Protein AF-A0A2E3C0C7-F1 (afdb_monomer_lite)

pLDDT: mean 85.03, std 13.57, range [33.84, 96.31]

Radius of gyration: 17.31 Å; chains: 1; bounding box: 33×33×57 Å

Foldseek 3Di:
DQDDLVRLLVLLLVLLVLLLVLLDLVVLVVVCVVPVPQADPPSFGDPNVLVVSLVVSLVVQLVVLVVVLVPDDPVPRDDSVVSNVLSVVLSVLSSVLSDLVVQVVVCVVPNPQADPSSGGDNVVSVVSSVVSSVVSSVVSVPPDPPPPDDDDD

Structure (mmCIF, N/CA/C/O backbone):
data_AF-A0A2E3C0C7-F1
#
_entry.id   AF-A0A2E3C0C7-F1
#
loop_
_atom_site.group_PDB
_atom_site.id
_atom_site.type_symbol
_atom_site.label_atom_id
_atom_site.label_alt_id
_atom_site.label_comp_id
_atom_site.label_asym_id
_atom_site.label_entity_id
_atom_site.label_seq_id
_atom_site.pdbx_PDB_ins_code
_atom_site.Cartn_x
_atom_site.Cartn_y
_atom_site.Cartn_z
_atom_site.occupancy
_atom_site.B_iso_or_equiv
_atom_site.auth_seq_id
_atom_site.auth_comp_id
_atom_site.auth_asym_id
_atom_site.auth_atom_id
_atom_site.pdbx_PDB_model_num
ATOM 1 N N . MET A 1 1 ? -12.163 -7.083 24.310 1.00 43.88 1 MET A N 1
ATOM 2 C CA . MET A 1 1 ? -12.415 -8.227 23.405 1.00 43.88 1 MET A CA 1
ATOM 3 C C . MET A 1 1 ? -11.351 -8.241 22.313 1.00 43.88 1 MET A C 1
ATOM 5 O O . MET A 1 1 ? -11.256 -7.275 21.558 1.00 43.88 1 MET A O 1
ATOM 9 N N . SER A 1 2 ? -10.493 -9.264 22.268 1.00 57.41 2 SER A N 1
ATOM 10 C CA . SER A 1 2 ? -9.535 -9.423 21.169 1.00 57.41 2 SER A CA 1
ATOM 11 C C . SER A 1 2 ? -10.309 -9.690 19.876 1.00 57.41 2 SER A C 1
ATOM 13 O O . SER A 1 2 ? -11.274 -10.451 19.856 1.00 57.41 2 SER A O 1
ATOM 15 N N . LYS A 1 3 ? -9.938 -9.003 18.793 1.00 69.75 3 LYS A N 1
ATOM 16 C CA . LYS A 1 3 ? -10.563 -9.232 17.487 1.00 69.75 3 LYS A CA 1
ATOM 17 C C . LYS A 1 3 ? -10.257 -10.644 17.008 1.00 69.75 3 LYS A C 1
ATOM 19 O O . LYS A 1 3 ? -9.102 -11.074 17.098 1.00 69.75 3 LYS A O 1
ATOM 24 N N . THR A 1 4 ? -11.264 -11.321 16.463 1.00 85.75 4 THR A N 1
ATOM 25 C CA . THR A 1 4 ? -11.082 -12.647 15.867 1.00 85.75 4 THR A CA 1
ATOM 26 C C . THR A 1 4 ? -10.145 -12.557 14.660 1.00 85.75 4 THR A C 1
ATOM 28 O O . THR A 1 4 ? -9.929 -11.482 14.091 1.00 85.75 4 THR A O 1
ATOM 31 N N . LEU A 1 5 ? -9.571 -13.687 14.240 1.00 83.81 5 LEU A N 1
ATOM 32 C CA . LEU A 1 5 ? -8.750 -13.732 13.027 1.00 83.81 5 LEU A CA 1
ATOM 33 C C . LEU A 1 5 ? -9.529 -13.219 11.801 1.00 83.81 5 LEU A C 1
ATOM 35 O O . LEU A 1 5 ? -8.987 -12.443 11.015 1.00 83.81 5 LEU A O 1
ATOM 39 N N . ALA A 1 6 ? -10.810 -13.584 11.691 1.00 86.31 6 ALA A N 1
ATOM 40 C CA . ALA A 1 6 ? -11.695 -13.130 10.622 1.00 86.31 6 ALA A CA 1
ATOM 41 C C . ALA A 1 6 ? -11.836 -11.599 10.603 1.00 86.31 6 ALA A C 1
ATOM 43 O O . ALA A 1 6 ? -11.728 -10.983 9.544 1.00 86.31 6 ALA A O 1
ATOM 44 N N . ASP A 1 7 ? -11.977 -10.964 11.770 1.00 84.25 7 ASP A N 1
ATOM 45 C CA . ASP A 1 7 ? -12.054 -9.504 11.861 1.00 84.25 7 ASP A CA 1
ATOM 46 C C . ASP A 1 7 ? -10.767 -8.827 11.384 1.00 84.25 7 ASP A C 1
ATOM 48 O O . ASP A 1 7 ? -10.821 -7.805 10.700 1.00 84.25 7 ASP A O 1
ATOM 52 N N . LYS A 1 8 ? -9.600 -9.377 11.748 1.00 85.06 8 LYS A N 1
ATOM 53 C CA . LYS A 1 8 ? -8.297 -8.837 11.329 1.00 85.06 8 LYS A CA 1
ATOM 54 C C . LYS A 1 8 ? -8.131 -8.947 9.815 1.00 85.06 8 LYS A C 1
ATOM 56 O O . LYS A 1 8 ? -7.784 -7.956 9.180 1.00 85.06 8 LYS A O 1
ATOM 61 N N . ILE A 1 9 ? -8.469 -10.102 9.240 1.00 88.94 9 ILE A N 1
ATOM 62 C CA . ILE A 1 9 ? -8.435 -10.326 7.789 1.00 88.94 9 ILE A CA 1
ATOM 63 C C . ILE A 1 9 ? -9.370 -9.352 7.072 1.00 88.94 9 ILE A C 1
ATOM 65 O O . ILE A 1 9 ? -8.955 -8.708 6.113 1.00 88.94 9 ILE A O 1
ATOM 69 N N . MET A 1 10 ? -10.604 -9.178 7.551 1.00 88.81 10 MET A N 1
ATOM 70 C CA . MET A 1 10 ? -11.563 -8.256 6.933 1.00 88.81 10 MET A CA 1
ATOM 71 C C . MET A 1 10 ? -11.096 -6.799 6.979 1.00 88.81 10 MET A C 1
ATOM 73 O O . MET A 1 10 ? -11.326 -6.050 6.028 1.00 88.81 10 MET A O 1
ATOM 77 N N . ILE A 1 11 ? -10.428 -6.379 8.057 1.00 87.38 11 ILE A N 1
ATOM 78 C CA . ILE A 1 11 ? -9.820 -5.043 8.133 1.00 87.38 11 ILE A CA 1
ATOM 79 C C . ILE A 1 11 ? -8.685 -4.931 7.117 1.00 87.38 11 ILE A C 1
ATOM 81 O O . ILE A 1 11 ? -8.678 -3.986 6.330 1.00 87.38 11 ILE A O 1
ATOM 85 N N . SER A 1 12 ? -7.762 -5.894 7.104 1.00 89.38 12 SER A N 1
ATOM 86 C CA . SER A 1 12 ? -6.637 -5.907 6.170 1.00 89.38 12 SER A CA 1
ATOM 87 C C . SER A 1 12 ? -7.101 -5.903 4.717 1.00 89.38 12 SER A C 1
ATOM 89 O O . SER A 1 12 ? -6.547 -5.166 3.911 1.00 89.38 12 SER A O 1
ATOM 91 N N . LEU A 1 13 ? -8.161 -6.647 4.392 1.00 92.62 13 LEU A N 1
ATOM 92 C CA . LEU A 1 13 ? -8.741 -6.703 3.054 1.00 92.62 13 LEU A CA 1
ATOM 93 C C . LEU A 1 13 ? -9.296 -5.343 2.617 1.00 92.62 13 LEU A C 1
ATOM 95 O O . LEU A 1 13 ? -9.026 -4.898 1.506 1.00 92.62 13 LEU A O 1
ATOM 99 N N . ARG A 1 14 ? -10.024 -4.639 3.495 1.00 92.38 14 ARG A N 1
ATOM 100 C CA . ARG A 1 14 ? -10.540 -3.291 3.191 1.00 92.38 14 ARG A CA 1
ATOM 101 C C . ARG A 1 14 ? -9.412 -2.310 2.894 1.00 92.38 14 ARG A C 1
ATOM 103 O O . ARG A 1 14 ? -9.514 -1.531 1.953 1.00 92.38 14 ARG A O 1
ATOM 110 N N . VAL A 1 15 ? -8.343 -2.357 3.683 1.00 93.00 15 VAL A N 1
ATOM 111 C CA . VAL A 1 15 ? -7.176 -1.492 3.480 1.00 93.00 15 VAL A CA 1
ATOM 112 C C . VAL A 1 15 ? -6.422 -1.888 2.204 1.00 93.00 15 VAL A C 1
ATOM 114 O O . VAL A 1 15 ? -6.015 -1.019 1.436 1.00 93.00 15 VAL A O 1
ATOM 117 N N . ALA A 1 16 ? -6.312 -3.186 1.923 1.00 93.25 16 ALA A N 1
ATOM 118 C CA . ALA A 1 16 ? -5.699 -3.700 0.704 1.00 93.25 16 ALA A CA 1
ATOM 119 C C . ALA A 1 16 ? -6.468 -3.314 -0.565 1.00 93.25 16 ALA A C 1
ATOM 121 O O . ALA A 1 16 ? -5.848 -3.119 -1.600 1.00 93.25 16 ALA A O 1
ATOM 122 N N . LEU A 1 17 ? -7.794 -3.152 -0.504 1.00 94.81 17 LEU A N 1
ATOM 123 C CA . LEU A 1 17 ? -8.568 -2.635 -1.637 1.00 94.81 17 LEU A CA 1
ATOM 124 C C . LEU A 1 17 ? -8.203 -1.183 -1.959 1.00 94.81 17 LEU A C 1
ATOM 126 O O . LEU A 1 17 ? -8.077 -0.831 -3.128 1.00 94.81 17 LEU A O 1
ATOM 130 N N . ILE A 1 18 ? -7.989 -0.350 -0.936 1.00 94.38 18 ILE A N 1
ATOM 131 C CA . ILE A 1 18 ? -7.505 1.022 -1.137 1.00 94.38 18 ILE A CA 1
ATOM 132 C C . ILE A 1 18 ? -6.109 0.973 -1.760 1.00 94.38 18 ILE A C 1
ATOM 134 O O . ILE A 1 18 ? -5.849 1.682 -2.724 1.00 94.38 18 ILE A O 1
ATOM 138 N N . PHE A 1 19 ? -5.234 0.109 -1.237 1.00 94.38 19 PHE A N 1
ATOM 139 C CA . PHE A 1 19 ? -3.884 -0.078 -1.762 1.00 94.38 19 PHE A CA 1
ATOM 140 C C . PHE A 1 19 ? -3.918 -0.490 -3.234 1.00 94.38 19 PHE A C 1
ATOM 142 O O . PHE A 1 19 ? -3.304 0.174 -4.055 1.00 94.38 19 PHE A O 1
ATOM 149 N N . LEU A 1 20 ? -4.709 -1.508 -3.577 1.00 94.19 20 LEU A N 1
ATOM 150 C CA . LEU A 1 20 ? -4.902 -1.982 -4.942 1.00 94.19 20 LEU A CA 1
ATOM 151 C C . LEU A 1 20 ? -5.305 -0.832 -5.866 1.00 94.19 20 LEU A C 1
ATOM 153 O O . LEU A 1 20 ? -4.640 -0.607 -6.868 1.00 94.19 20 LEU A O 1
ATOM 157 N N . VAL A 1 21 ? -6.356 -0.084 -5.513 1.00 93.12 21 VAL A N 1
ATOM 158 C CA . VAL A 1 21 ? -6.856 1.035 -6.328 1.00 93.12 21 VAL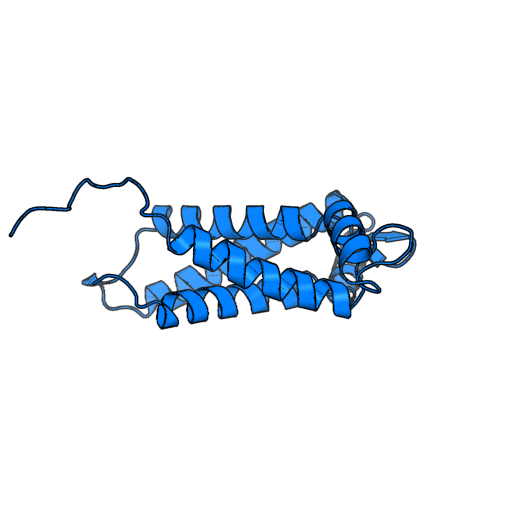 A CA 1
ATOM 159 C C . VAL A 1 21 ? -5.796 2.120 -6.494 1.00 93.12 21 VAL A C 1
ATOM 161 O O . VAL A 1 21 ? -5.601 2.626 -7.597 1.00 93.12 21 VAL A O 1
ATOM 164 N N . VAL A 1 22 ? -5.091 2.469 -5.420 1.00 92.31 22 VAL A N 1
ATOM 165 C CA . VAL A 1 22 ? -4.043 3.493 -5.447 1.00 92.31 22 VAL A CA 1
ATOM 166 C C . VAL A 1 22 ? -2.842 3.021 -6.275 1.00 92.31 22 VAL A C 1
ATOM 168 O O . VAL A 1 22 ? -2.276 3.806 -7.021 1.00 92.31 22 VAL A O 1
ATOM 171 N N . SER A 1 23 ? -2.489 1.740 -6.229 1.00 90.06 23 SER A N 1
ATOM 172 C CA . SER A 1 23 ? -1.319 1.187 -6.917 1.00 90.06 23 SER A CA 1
ATOM 173 C C . SER A 1 23 ? -1.565 0.795 -8.380 1.00 90.06 23 SER A C 1
ATOM 175 O O . SER A 1 23 ? -0.642 0.322 -9.045 1.00 90.06 23 SER A O 1
ATOM 177 N N . LEU A 1 24 ? -2.781 0.972 -8.912 1.00 89.19 24 LEU A N 1
ATOM 178 C CA . LEU A 1 24 ? -3.076 0.664 -10.313 1.00 89.19 24 LEU A CA 1
ATOM 179 C C . LEU A 1 24 ? -2.321 1.601 -11.275 1.00 89.19 24 LEU A C 1
ATOM 181 O O . LEU A 1 24 ? -2.315 2.815 -11.057 1.00 89.19 24 LEU A O 1
ATOM 185 N N . PRO A 1 25 ? -1.805 1.091 -12.415 1.00 82.25 25 PRO A N 1
ATOM 186 C CA . PRO A 1 25 ? -1.152 1.921 -13.436 1.00 82.25 25 PRO A CA 1
ATOM 187 C C . PRO A 1 25 ? -2.027 3.079 -13.939 1.00 82.25 25 PRO A C 1
ATOM 189 O O . PRO A 1 25 ? -1.534 4.159 -14.256 1.00 82.25 25 PRO A O 1
ATOM 192 N N . PHE A 1 26 ? -3.347 2.874 -13.970 1.00 84.62 26 PHE A N 1
ATOM 193 C CA . PHE A 1 26 ? -4.317 3.909 -14.320 1.00 84.62 26 PHE A CA 1
ATOM 194 C C . PHE A 1 26 ? -4.291 5.099 -13.344 1.00 84.62 26 PHE A C 1
ATOM 196 O O . PHE A 1 26 ? -4.321 6.249 -13.779 1.00 84.62 26 PHE A O 1
ATOM 203 N N . THR A 1 27 ? -4.182 4.836 -12.039 1.00 86.56 27 THR A N 1
ATOM 204 C CA . THR A 1 27 ? -4.135 5.875 -10.999 1.00 86.56 27 THR A CA 1
ATOM 205 C C . THR A 1 27 ? -2.861 6.704 -11.117 1.00 86.56 27 THR A C 1
ATOM 207 O O . THR A 1 27 ? -2.926 7.933 -11.096 1.00 86.56 27 THR A O 1
ATOM 210 N N . TYR A 1 28 ? -1.731 6.049 -11.391 1.00 80.62 28 TYR A N 1
ATOM 211 C CA . TYR A 1 28 ? -0.473 6.726 -11.705 1.00 80.62 28 TYR A CA 1
ATOM 212 C C . TYR A 1 28 ? -0.583 7.629 -12.939 1.00 80.62 28 TYR A C 1
ATOM 214 O O . TYR A 1 28 ? -0.104 8.762 -12.904 1.00 80.62 28 TYR A O 1
ATOM 222 N N . GLY A 1 29 ? -1.272 7.180 -13.993 1.00 78.62 29 GLY A N 1
ATOM 223 C CA . GLY A 1 29 ? -1.547 8.001 -15.175 1.00 78.62 29 GLY A CA 1
ATOM 224 C C . GLY A 1 29 ? -2.361 9.262 -14.856 1.00 78.62 29 GLY A C 1
ATOM 225 O O . GLY A 1 29 ? -2.071 10.336 -15.385 1.00 78.62 29 GLY A O 1
ATOM 226 N N . ILE A 1 30 ? -3.336 9.170 -13.942 1.00 83.38 30 ILE A N 1
ATOM 227 C CA . ILE A 1 30 ? -4.086 10.342 -13.463 1.00 83.38 30 ILE A CA 1
ATOM 228 C C . ILE A 1 30 ? -3.164 11.282 -12.692 1.00 83.38 30 ILE A C 1
ATOM 230 O O . ILE A 1 30 ? -3.147 12.475 -12.982 1.00 83.38 30 ILE A O 1
ATOM 234 N N . THR A 1 31 ? -2.384 10.778 -11.732 1.00 82.25 31 THR A N 1
ATOM 235 C CA . THR A 1 31 ? -1.469 11.621 -10.949 1.00 82.25 31 THR A CA 1
ATOM 236 C C . THR A 1 31 ? -0.448 12.317 -11.841 1.00 82.25 31 THR A C 1
ATOM 238 O O . THR A 1 31 ? -0.163 13.488 -11.612 1.00 82.25 31 THR A O 1
ATOM 241 N N . ASN A 1 32 ? 0.030 11.656 -12.898 1.00 76.06 32 ASN A N 1
ATOM 242 C CA . ASN A 1 32 ? 0.969 12.249 -13.846 1.00 76.06 32 ASN A CA 1
ATOM 243 C C . ASN A 1 32 ? 0.409 13.478 -14.568 1.00 76.06 32 ASN A C 1
ATOM 245 O O . ASN A 1 32 ? 1.147 14.406 -14.861 1.00 76.06 32 ASN A O 1
ATOM 249 N N . LYS A 1 33 ? -0.907 13.523 -14.805 1.00 77.62 33 LYS A N 1
ATOM 250 C CA . LYS A 1 33 ? -1.567 14.692 -15.403 1.00 77.62 33 LYS A CA 1
ATOM 251 C C . LYS A 1 33 ? -1.507 15.935 -14.503 1.00 77.62 33 LYS A C 1
ATOM 253 O O . LYS A 1 33 ? -1.608 17.051 -15.000 1.00 77.62 33 LYS A O 1
ATOM 258 N N . TYR A 1 34 ? -1.407 15.743 -13.188 1.00 78.00 34 TYR A N 1
ATOM 259 C CA . TYR A 1 34 ? -1.373 16.826 -12.198 1.00 78.00 34 TYR A CA 1
ATOM 260 C C . TYR A 1 34 ? 0.030 17.089 -11.647 1.00 78.00 34 TYR A C 1
ATOM 262 O O . TYR A 1 34 ? 0.292 18.155 -11.097 1.00 78.00 34 TYR A O 1
ATOM 270 N N . MET A 1 35 ? 0.920 16.110 -11.765 1.00 77.12 35 MET A N 1
ATOM 271 C CA . MET A 1 35 ? 2.295 16.154 -11.301 1.00 77.12 35 MET A CA 1
ATOM 272 C C . MET A 1 35 ? 3.169 15.585 -12.416 1.00 77.12 35 MET A C 1
ATOM 274 O O . MET A 1 35 ? 3.339 14.368 -12.485 1.00 77.12 35 MET A O 1
ATOM 278 N N . ASP A 1 36 ? 3.757 16.460 -13.237 1.00 69.06 36 ASP A N 1
ATOM 279 C CA . ASP A 1 36 ? 4.598 16.106 -14.401 1.00 69.06 36 ASP A CA 1
ATOM 280 C C . ASP A 1 36 ? 5.792 15.177 -14.068 1.00 69.06 36 ASP A C 1
ATOM 282 O O . ASP A 1 36 ? 6.441 14.644 -14.964 1.00 69.06 36 ASP A O 1
ATOM 286 N N . SER A 1 37 ? 6.076 14.946 -12.779 1.00 66.56 37 SER A N 1
ATOM 287 C CA . SER A 1 37 ? 7.162 14.090 -12.276 1.00 66.56 37 SER A CA 1
ATOM 288 C C . SER A 1 37 ? 6.693 12.794 -11.587 1.00 66.56 37 SER A C 1
ATOM 290 O O . SER A 1 37 ? 7.511 12.071 -11.004 1.00 66.56 37 SER A O 1
ATOM 292 N N . ALA A 1 38 ? 5.387 12.497 -11.570 1.00 61.97 38 ALA A N 1
ATOM 293 C CA . ALA A 1 38 ? 4.844 11.351 -10.832 1.00 61.97 38 ALA A CA 1
ATOM 294 C C . ALA A 1 38 ? 5.048 10.006 -11.545 1.00 61.97 38 ALA A C 1
ATOM 296 O O . ALA A 1 38 ? 5.073 8.968 -10.880 1.00 61.97 38 ALA A O 1
ATOM 297 N N . THR A 1 39 ? 5.241 10.002 -12.864 1.00 64.88 39 THR A N 1
ATOM 298 C CA . THR A 1 39 ? 5.581 8.783 -13.606 1.00 64.88 39 THR A CA 1
ATOM 299 C C . THR A 1 39 ? 6.790 8.981 -14.506 1.00 64.88 39 THR A C 1
ATOM 301 O O . THR A 1 39 ? 7.045 10.072 -15.006 1.00 64.88 39 THR A O 1
ATOM 304 N N . GLY A 1 40 ? 7.577 7.918 -14.648 1.00 63.94 40 GLY A N 1
ATOM 305 C CA . GLY A 1 40 ? 8.698 7.867 -15.574 1.00 63.94 40 GLY A CA 1
ATOM 306 C C . GLY A 1 40 ? 8.237 7.384 -16.945 1.00 63.94 40 GLY A C 1
ATOM 307 O O . GLY A 1 40 ? 7.059 7.449 -17.297 1.00 63.94 40 GLY A O 1
ATOM 308 N N . PHE A 1 41 ? 9.171 6.826 -17.709 1.00 63.53 41 PHE A N 1
ATOM 309 C CA . PHE A 1 41 ? 8.863 6.157 -18.970 1.00 63.53 41 PHE A CA 1
ATOM 310 C C . PHE A 1 41 ? 7.743 5.105 -18.776 1.00 63.53 41 PHE A C 1
ATOM 312 O O . PHE A 1 41 ? 7.775 4.339 -17.813 1.00 63.53 41 PHE A O 1
ATOM 319 N N . ASN A 1 42 ? 6.743 5.082 -19.665 1.00 66.56 42 ASN A N 1
ATOM 320 C CA . ASN A 1 42 ? 5.622 4.122 -19.683 1.00 66.56 42 ASN A CA 1
ATOM 321 C C . ASN A 1 42 ? 4.712 4.069 -18.429 1.00 66.56 42 ASN A C 1
ATOM 323 O O . ASN A 1 42 ? 4.246 2.993 -18.063 1.00 66.56 42 ASN A O 1
ATOM 327 N N . ASN A 1 43 ? 4.413 5.203 -17.779 1.00 71.19 43 ASN A N 1
ATOM 328 C CA . ASN A 1 43 ? 3.586 5.268 -16.552 1.00 71.19 43 ASN A CA 1
ATOM 329 C C . ASN A 1 43 ? 4.185 4.511 -15.350 1.00 71.19 43 ASN A C 1
ATOM 331 O O . ASN A 1 43 ? 3.477 4.154 -14.407 1.00 71.19 43 ASN A O 1
ATOM 335 N N . CYS A 1 44 ? 5.493 4.260 -15.372 1.00 81.31 44 CYS A N 1
ATOM 336 C CA . CYS A 1 44 ? 6.168 3.552 -14.298 1.00 81.31 44 CYS A CA 1
ATOM 337 C C . CYS A 1 44 ? 6.270 4.426 -13.033 1.00 81.31 44 CYS A C 1
ATOM 339 O O . CYS A 1 44 ? 6.592 5.617 -13.150 1.00 81.31 44 CYS A O 1
ATOM 341 N N . PRO A 1 45 ? 6.054 3.873 -11.824 1.00 82.06 45 PRO A N 1
ATOM 342 C CA . PRO A 1 45 ? 6.157 4.636 -10.584 1.00 82.06 45 PRO A CA 1
ATOM 343 C C . PRO A 1 45 ? 7.568 5.208 -10.375 1.00 82.06 45 PRO A C 1
ATOM 345 O O . PRO A 1 45 ? 8.551 4.465 -10.292 1.00 82.06 45 PRO A O 1
ATOM 348 N N . THR A 1 46 ? 7.679 6.533 -10.235 1.00 87.19 46 THR A N 1
ATOM 349 C CA . THR A 1 46 ? 8.916 7.189 -9.772 1.00 87.19 46 THR A CA 1
ATOM 350 C C . THR A 1 46 ? 8.950 7.251 -8.248 1.00 87.19 46 THR A C 1
ATOM 352 O O . THR A 1 46 ? 7.955 6.982 -7.578 1.00 87.19 46 THR A O 1
ATOM 355 N N . ILE A 1 47 ? 10.083 7.646 -7.663 1.00 86.12 47 ILE A N 1
ATOM 356 C CA . ILE A 1 47 ? 10.166 7.913 -6.216 1.00 86.12 47 ILE A CA 1
ATOM 357 C C . ILE A 1 47 ? 9.141 8.984 -5.806 1.00 86.12 47 ILE A C 1
ATOM 359 O O . ILE A 1 47 ? 8.428 8.802 -4.821 1.00 86.12 47 ILE A O 1
ATOM 363 N N . ILE A 1 48 ? 9.009 10.054 -6.599 1.00 86.94 48 ILE A N 1
ATOM 364 C CA . ILE A 1 48 ? 8.037 11.132 -6.359 1.00 86.94 48 ILE A CA 1
ATOM 365 C C . ILE A 1 48 ? 6.607 10.592 -6.466 1.00 86.94 48 ILE A C 1
ATOM 367 O O . ILE A 1 48 ? 5.789 10.843 -5.583 1.00 86.94 48 ILE A O 1
ATOM 371 N N . GLY A 1 49 ? 6.315 9.801 -7.503 1.00 87.00 49 GLY A N 1
ATOM 372 C CA . GLY A 1 49 ? 5.011 9.168 -7.685 1.00 87.00 49 GLY A CA 1
ATOM 373 C C . GLY A 1 49 ? 4.632 8.245 -6.532 1.00 87.00 49 GLY A C 1
ATOM 374 O O . GLY A 1 49 ? 3.522 8.340 -6.011 1.00 87.00 49 GLY A O 1
ATOM 375 N N . LYS A 1 50 ? 5.560 7.384 -6.097 1.00 88.75 50 LYS A N 1
ATOM 376 C CA . LYS A 1 50 ? 5.377 6.476 -4.953 1.00 88.75 50 LYS A CA 1
ATOM 377 C C . LYS A 1 50 ? 5.128 7.244 -3.659 1.00 88.75 50 LYS A C 1
ATOM 379 O O . LYS A 1 50 ? 4.218 6.889 -2.917 1.00 88.75 50 LYS A O 1
ATOM 384 N N . LEU A 1 51 ? 5.880 8.318 -3.408 1.00 91.19 51 LEU A N 1
ATOM 385 C CA . LEU A 1 51 ? 5.680 9.160 -2.230 1.00 91.19 51 LEU A CA 1
ATOM 386 C C . LEU A 1 51 ? 4.305 9.844 -2.257 1.00 91.19 51 LEU A C 1
ATOM 388 O O . LEU A 1 51 ? 3.584 9.807 -1.263 1.00 91.19 51 LEU A O 1
ATOM 392 N N . ALA A 1 52 ? 3.909 10.409 -3.401 1.00 90.50 52 ALA A N 1
ATOM 393 C CA . ALA A 1 52 ? 2.599 11.037 -3.566 1.00 90.50 52 ALA A CA 1
ATOM 394 C C . ALA A 1 52 ? 1.457 10.038 -3.313 1.00 90.50 52 ALA A C 1
ATOM 396 O O . ALA A 1 52 ? 0.544 10.319 -2.537 1.00 90.50 52 ALA A O 1
ATOM 397 N N . HIS A 1 53 ? 1.544 8.838 -3.891 1.00 91.12 53 HIS A N 1
ATOM 398 C CA . HIS A 1 53 ? 0.555 7.780 -3.681 1.00 91.12 53 HIS A CA 1
ATOM 399 C C . HIS A 1 53 ? 0.545 7.265 -2.239 1.00 91.12 53 HIS A C 1
ATOM 401 O O . HIS A 1 53 ? -0.529 7.000 -1.707 1.00 91.12 53 HIS A O 1
ATOM 407 N N . ALA A 1 54 ? 1.696 7.189 -1.565 1.00 94.50 54 ALA A N 1
ATOM 408 C CA . ALA A 1 54 ? 1.762 6.840 -0.147 1.00 94.50 54 ALA A CA 1
ATOM 409 C C . ALA A 1 54 ? 1.079 7.894 0.739 1.00 94.50 54 ALA A C 1
ATOM 411 O O . ALA A 1 54 ? 0.338 7.539 1.653 1.00 94.50 54 ALA A O 1
ATOM 412 N N . VAL A 1 55 ? 1.256 9.186 0.442 1.00 94.31 55 VAL A N 1
ATOM 413 C CA . VAL A 1 55 ? 0.552 10.271 1.147 1.00 94.31 55 VAL A CA 1
ATOM 414 C C . VAL A 1 55 ? -0.958 10.183 0.915 1.00 94.31 55 VAL A C 1
ATOM 416 O O . VAL A 1 55 ? -1.729 10.246 1.873 1.00 94.31 55 VAL A O 1
ATOM 419 N N . ILE A 1 56 ? -1.394 9.981 -0.332 1.00 94.31 56 ILE A N 1
ATOM 420 C CA . ILE A 1 56 ? -2.816 9.808 -0.668 1.00 94.31 56 ILE A CA 1
ATOM 421 C C . ILE A 1 56 ? -3.391 8.591 0.062 1.00 94.31 56 ILE A C 1
ATOM 423 O O . ILE A 1 56 ? -4.439 8.688 0.698 1.00 94.31 56 ILE A O 1
ATOM 427 N N . PHE A 1 57 ? -2.685 7.462 0.027 1.00 95.88 57 PHE A N 1
ATOM 428 C CA . PHE A 1 57 ? -3.073 6.243 0.722 1.00 95.88 57 PHE A CA 1
ATOM 429 C C . PHE A 1 57 ? -3.200 6.463 2.234 1.00 95.88 57 PHE A C 1
ATOM 431 O O . PHE A 1 57 ? -4.203 6.062 2.824 1.00 95.88 57 PHE A O 1
ATOM 438 N N . PHE A 1 58 ? -2.239 7.150 2.858 1.00 96.31 58 PHE A N 1
ATOM 439 C CA . PHE A 1 58 ? -2.287 7.493 4.279 1.00 96.31 58 PHE A CA 1
ATOM 440 C C . PHE A 1 58 ? -3.527 8.323 4.620 1.00 96.31 58 PHE A C 1
ATOM 442 O O . PHE A 1 58 ? -4.253 7.985 5.557 1.00 96.31 58 PHE A O 1
ATOM 449 N N . ILE A 1 59 ? -3.798 9.377 3.843 1.00 95.81 59 ILE A N 1
ATOM 450 C CA . ILE A 1 59 ? -4.955 10.255 4.047 1.00 95.81 59 ILE A CA 1
ATOM 451 C C . ILE A 1 59 ? -6.255 9.465 3.881 1.00 95.81 59 ILE A C 1
ATOM 453 O O . ILE A 1 59 ? -7.108 9.519 4.765 1.00 95.81 59 ILE A O 1
ATOM 457 N N . LEU A 1 60 ? -6.402 8.698 2.797 1.00 95.25 60 LEU A N 1
ATOM 458 C CA . LEU A 1 60 ? -7.595 7.885 2.542 1.00 95.25 60 LEU A CA 1
ATOM 459 C C . LEU A 1 60 ? -7.831 6.875 3.663 1.00 95.25 60 LEU A C 1
ATOM 461 O O . LEU A 1 60 ? -8.943 6.771 4.180 1.00 95.25 60 LEU A O 1
ATOM 465 N N . ASN A 1 61 ? -6.782 6.171 4.082 1.00 94.44 61 ASN A N 1
ATOM 466 C CA . ASN A 1 61 ? -6.869 5.186 5.148 1.00 94.44 61 ASN A CA 1
ATOM 467 C C . ASN A 1 61 ? -7.264 5.842 6.482 1.00 94.44 61 ASN A C 1
ATOM 469 O O . ASN A 1 61 ? -8.162 5.361 7.172 1.00 94.44 61 ASN A O 1
ATOM 473 N N . LEU A 1 62 ? -6.668 6.991 6.817 1.00 94.75 62 LEU A N 1
ATOM 474 C CA . LEU A 1 62 ? -6.997 7.740 8.029 1.00 94.75 62 LEU A CA 1
ATOM 475 C C . LEU A 1 62 ? -8.434 8.285 8.001 1.00 94.75 62 LEU A C 1
ATOM 477 O O . LEU A 1 62 ? -9.143 8.188 9.004 1.00 94.75 62 LEU A O 1
ATOM 481 N N . VAL A 1 63 ? -8.886 8.823 6.863 1.00 95.00 63 VAL A N 1
ATOM 482 C CA . VAL A 1 63 ? -10.260 9.314 6.668 1.00 95.00 63 VAL A CA 1
ATOM 483 C C . VAL A 1 63 ? -11.260 8.175 6.826 1.00 95.00 63 VAL A C 1
ATOM 485 O O . VAL A 1 63 ? -12.236 8.323 7.559 1.00 95.00 63 VAL A O 1
ATOM 488 N N . ILE A 1 64 ? -10.999 7.022 6.209 1.00 92.88 64 ILE A N 1
ATOM 489 C CA . ILE A 1 64 ? -11.861 5.841 6.306 1.00 92.88 64 ILE A CA 1
ATOM 490 C C . ILE A 1 64 ? -11.909 5.325 7.748 1.00 92.88 64 ILE A C 1
ATOM 492 O O . ILE A 1 64 ? -12.994 5.078 8.276 1.00 92.88 64 ILE A O 1
ATOM 496 N N . MET A 1 65 ? -10.763 5.222 8.428 1.00 91.00 65 MET A N 1
ATOM 497 C CA . MET A 1 65 ? -10.722 4.849 9.845 1.00 91.00 65 MET A CA 1
ATOM 498 C C . MET A 1 65 ? -11.514 5.831 10.711 1.00 91.00 65 MET A C 1
ATOM 500 O O . MET A 1 65 ? -12.310 5.392 11.538 1.00 91.00 65 MET A O 1
ATOM 504 N N . LYS A 1 66 ? -11.347 7.144 10.504 1.00 93.38 66 LYS A N 1
ATOM 505 C CA . LYS A 1 66 ? -12.069 8.186 11.246 1.00 93.38 66 LYS A CA 1
ATOM 506 C C . LYS A 1 66 ? -13.574 8.124 10.988 1.00 93.38 66 LYS A C 1
ATOM 508 O O . LYS A 1 66 ? -14.349 8.224 11.934 1.00 93.38 66 LYS A O 1
ATOM 513 N N . TYR A 1 67 ? -13.986 7.906 9.741 1.00 93.44 67 TYR A N 1
ATOM 514 C CA . TYR A 1 67 ? -15.387 7.738 9.364 1.00 93.44 67 TYR A CA 1
ATOM 515 C C . TYR A 1 67 ? -16.027 6.552 10.098 1.00 93.44 67 TYR A C 1
ATOM 517 O O . TYR A 1 67 ? -17.049 6.722 10.759 1.00 93.44 67 TYR A O 1
ATOM 525 N N . TYR A 1 68 ? -15.387 5.378 10.077 1.00 89.56 68 TYR A N 1
ATOM 526 C CA . TYR A 1 68 ? -15.875 4.210 10.820 1.00 89.56 68 TYR A CA 1
ATOM 527 C C . TYR A 1 68 ? -15.820 4.404 12.341 1.00 89.56 68 TYR A C 1
ATOM 529 O O . TYR A 1 68 ? -16.694 3.917 13.052 1.00 89.56 68 TYR A O 1
ATOM 537 N N . ASN A 1 69 ? -14.812 5.112 12.855 1.00 89.88 69 ASN A N 1
ATOM 538 C CA . ASN A 1 69 ? -14.688 5.404 14.282 1.00 89.88 69 ASN A CA 1
ATOM 539 C C . ASN A 1 69 ? -15.793 6.344 14.779 1.00 89.88 69 ASN A C 1
ATOM 541 O O . ASN A 1 69 ? -16.279 6.176 15.890 1.00 89.88 69 ASN A O 1
ATOM 545 N N . ASN A 1 70 ? -16.222 7.297 13.950 1.00 91.38 70 ASN A N 1
ATOM 546 C CA . ASN A 1 70 ? -17.305 8.220 14.284 1.00 91.38 70 ASN A CA 1
ATOM 547 C C . ASN A 1 70 ? -18.683 7.545 14.332 1.00 91.38 70 ASN A C 1
ATOM 549 O O . ASN A 1 70 ? -19.566 8.055 15.010 1.00 91.38 70 ASN A O 1
ATOM 553 N N . GLN A 1 71 ? -18.865 6.412 13.645 1.00 91.81 71 GLN A N 1
ATOM 554 C CA . GLN A 1 71 ? -20.107 5.631 13.712 1.00 91.81 71 GLN A CA 1
ATOM 555 C C . GLN A 1 71 ? -20.195 4.718 14.943 1.00 91.81 71 GLN A C 1
ATOM 557 O O . GLN A 1 71 ? -21.252 4.154 15.214 1.00 91.81 71 GLN A O 1
ATOM 562 N N . LYS A 1 72 ? -19.099 4.536 15.683 1.00 87.94 72 LYS A N 1
ATOM 563 C CA . LYS A 1 72 ? -19.084 3.688 16.876 1.00 87.94 72 LYS A CA 1
ATOM 564 C C . LYS A 1 72 ? -19.679 4.405 18.085 1.00 87.94 72 LYS A C 1
ATOM 566 O O . LYS A 1 72 ? -19.561 5.623 18.226 1.00 87.94 72 LYS A O 1
ATOM 571 N N . VAL A 1 73 ? -20.250 3.611 18.991 1.00 87.81 73 VAL A N 1
ATOM 572 C CA . VAL A 1 73 ? -20.655 4.058 20.332 1.00 87.81 73 VAL A CA 1
ATOM 573 C C . VAL A 1 73 ? -19.446 4.674 21.047 1.00 87.81 73 VAL A C 1
ATOM 575 O O . VAL A 1 73 ? -18.326 4.195 20.875 1.00 87.81 73 VAL A O 1
ATOM 578 N N . GLU A 1 74 ? -19.669 5.722 21.849 1.00 87.12 74 GLU A N 1
ATOM 579 C CA . GLU A 1 74 ? -18.641 6.499 22.571 1.00 87.12 74 GLU A CA 1
ATOM 580 C C . GLU A 1 74 ? -17.561 5.614 23.226 1.00 87.12 74 GLU A C 1
ATOM 582 O O . GLU A 1 74 ? -16.370 5.856 23.055 1.00 87.12 74 GLU A O 1
ATOM 587 N N . GLN A 1 75 ? -17.989 4.533 23.888 1.00 81.94 75 GLN A N 1
ATOM 588 C CA . GLN A 1 75 ? -17.146 3.576 24.619 1.00 81.94 75 GLN A CA 1
ATOM 589 C C . GLN A 1 75 ? -16.216 2.730 23.725 1.00 81.94 75 GLN A C 1
ATOM 591 O O . GLN A 1 75 ? -15.249 2.150 24.205 1.00 81.94 75 GLN A O 1
ATOM 596 N N . GLU A 1 76 ? -16.477 2.649 22.418 1.00 83.81 76 GLU A N 1
ATOM 597 C CA . GLU A 1 76 ? -15.652 1.899 21.464 1.00 83.81 76 GLU A CA 1
ATOM 598 C C . GLU A 1 76 ? -14.781 2.791 20.568 1.00 83.81 76 GLU A C 1
ATOM 600 O O . GLU A 1 76 ? -14.078 2.283 19.678 1.00 83.81 76 GLU A O 1
ATOM 605 N N . LYS A 1 77 ? -14.850 4.117 20.747 1.00 86.88 77 LYS A N 1
ATOM 606 C CA . LYS A 1 77 ? -14.076 5.063 19.944 1.00 86.88 77 LYS A CA 1
ATOM 607 C C . LYS A 1 77 ? -12.593 4.891 20.245 1.00 86.88 77 LYS A C 1
ATOM 609 O O . LYS A 1 77 ? -12.127 5.011 21.373 1.00 86.88 77 LYS A O 1
ATOM 614 N N . LYS A 1 78 ? -11.819 4.648 19.195 1.00 86.50 78 LYS A N 1
ATOM 615 C CA . LYS A 1 78 ? -10.362 4.616 19.275 1.00 86.50 78 LYS A CA 1
ATOM 616 C C . LYS A 1 78 ? -9.818 6.044 19.348 1.00 86.50 78 LYS A C 1
ATOM 618 O O . LYS A 1 78 ? -10.305 6.906 18.608 1.00 86.50 78 LYS A O 1
ATOM 623 N N . PRO A 1 79 ? -8.778 6.298 20.162 1.00 91.38 79 PRO A N 1
ATOM 624 C CA . PRO A 1 79 ? -8.111 7.589 20.170 1.00 91.38 79 PRO A CA 1
ATOM 625 C C . PRO A 1 79 ? -7.393 7.829 18.837 1.00 91.38 79 PRO A C 1
ATOM 627 O O . PRO A 1 79 ? -6.917 6.895 18.182 1.00 91.38 79 PRO A O 1
ATOM 630 N N . LEU A 1 80 ? -7.277 9.102 18.448 1.00 88.44 80 LEU A N 1
ATOM 631 C CA . LEU A 1 80 ? -6.678 9.504 17.173 1.00 88.44 80 LEU A CA 1
ATOM 632 C C . LEU A 1 80 ? -5.244 8.988 17.000 1.00 88.44 80 LEU A C 1
ATOM 634 O O . LEU A 1 80 ? -4.904 8.500 15.926 1.00 88.44 80 LEU A O 1
ATOM 638 N N . GLY A 1 81 ? -4.431 9.023 18.060 1.00 88.75 81 GLY A N 1
ATOM 639 C CA . GLY A 1 81 ? -3.043 8.550 18.014 1.00 88.75 81 GLY A CA 1
ATOM 640 C C . GLY A 1 81 ? -2.919 7.068 17.648 1.00 88.75 81 GLY A C 1
ATOM 641 O O . GLY A 1 81 ? -2.032 6.691 16.885 1.00 88.75 81 GLY A O 1
ATOM 642 N N . LEU A 1 82 ? -3.854 6.230 18.109 1.00 87.56 82 LEU A N 1
ATOM 643 C CA . LEU A 1 82 ? -3.863 4.808 17.769 1.00 87.56 82 LEU A CA 1
ATOM 644 C C . LEU A 1 82 ? -4.232 4.589 16.293 1.00 87.56 82 LEU A C 1
ATOM 646 O O . LEU A 1 82 ? -3.609 3.774 15.616 1.00 87.56 82 LEU A O 1
ATOM 650 N N . MET A 1 83 ? -5.211 5.338 15.775 1.00 88.62 83 MET A N 1
ATOM 651 C CA . MET A 1 83 ? -5.570 5.293 14.351 1.00 88.62 83 MET A CA 1
ATOM 652 C C . MET A 1 83 ? -4.410 5.759 13.468 1.00 88.62 83 MET A C 1
ATOM 654 O O . MET A 1 83 ? -4.105 5.115 12.469 1.00 88.62 83 MET A O 1
ATOM 658 N N . LEU A 1 84 ? -3.724 6.829 13.873 1.00 93.25 84 LEU A N 1
ATOM 659 C CA . LEU A 1 84 ? -2.580 7.376 13.153 1.00 93.25 84 LEU A CA 1
ATOM 660 C C . LEU A 1 84 ? -1.406 6.390 13.118 1.00 93.25 84 LEU A C 1
ATOM 662 O O . LEU A 1 84 ? -0.822 6.188 12.058 1.00 93.25 84 LEU A O 1
ATOM 666 N N . LYS A 1 85 ? -1.124 5.702 14.234 1.00 90.62 85 LYS A N 1
ATOM 667 C CA . LYS A 1 85 ? -0.123 4.625 14.304 1.00 90.62 85 LYS A CA 1
ATOM 668 C C . LYS A 1 85 ? -0.428 3.509 13.298 1.00 90.62 85 LYS A C 1
ATOM 670 O O . LYS A 1 85 ? 0.451 3.115 12.537 1.00 90.62 85 LYS A O 1
ATOM 675 N N . TYR A 1 86 ? -1.673 3.028 13.242 1.00 90.00 86 TYR A N 1
ATOM 676 C CA . TYR A 1 86 ? -2.056 1.986 12.281 1.00 90.00 86 TYR A CA 1
ATOM 677 C C . TYR A 1 86 ? -2.026 2.465 10.827 1.00 90.00 86 TYR A C 1
ATOM 679 O O . TYR A 1 86 ? -1.527 1.741 9.966 1.00 90.00 86 TYR A O 1
ATOM 687 N N . ALA A 1 87 ? -2.519 3.674 10.548 1.00 93.31 87 ALA A N 1
ATOM 688 C CA . ALA A 1 87 ? -2.460 4.264 9.213 1.00 93.31 87 ALA A CA 1
ATOM 689 C C . ALA A 1 87 ? -1.007 4.432 8.745 1.00 93.31 87 ALA A C 1
ATOM 691 O O . ALA A 1 87 ? -0.693 4.128 7.595 1.00 93.31 87 ALA A O 1
ATOM 692 N N . TYR A 1 88 ? -0.110 4.838 9.648 1.00 94.75 88 TYR A N 1
ATOM 693 C CA . TYR A 1 88 ? 1.314 4.993 9.377 1.00 94.75 88 TYR A CA 1
ATOM 694 C C . TYR A 1 88 ? 1.986 3.659 9.030 1.00 94.75 88 TYR A C 1
ATOM 696 O O . TYR A 1 88 ? 2.575 3.547 7.957 1.00 94.75 88 TYR A O 1
ATOM 704 N N . TYR A 1 89 ? 1.832 2.614 9.858 1.00 93.00 89 TYR A N 1
ATOM 705 C CA . TYR A 1 89 ? 2.392 1.291 9.539 1.00 93.00 89 TYR A CA 1
ATOM 706 C C . TYR A 1 89 ? 1.824 0.718 8.243 1.00 93.00 89 TYR A C 1
ATOM 708 O O . TYR A 1 89 ? 2.578 0.228 7.406 1.00 93.00 89 TYR A O 1
ATOM 716 N N . GLY A 1 90 ? 0.506 0.822 8.050 1.00 94.25 90 GLY A N 1
ATOM 717 C CA . GLY A 1 90 ? -0.135 0.383 6.816 1.00 94.25 90 GLY A CA 1
ATOM 718 C C . GLY A 1 90 ? 0.421 1.107 5.590 1.00 94.25 90 GLY A C 1
ATOM 719 O O . GLY A 1 90 ? 0.584 0.485 4.545 1.00 94.25 90 GLY A O 1
ATOM 720 N N . THR A 1 91 ? 0.745 2.394 5.716 1.00 96.19 91 THR A N 1
ATOM 721 C CA . THR A 1 91 ? 1.325 3.192 4.626 1.00 96.19 91 THR A CA 1
ATOM 722 C C . THR A 1 91 ? 2.772 2.817 4.352 1.00 96.19 91 THR A C 1
ATOM 724 O O . THR A 1 91 ? 3.142 2.680 3.192 1.00 96.19 91 THR A O 1
ATOM 727 N N . LEU A 1 92 ? 3.586 2.599 5.386 1.00 95.19 92 LEU A N 1
ATOM 728 C CA . LEU A 1 92 ? 4.970 2.155 5.206 1.00 95.19 92 LEU A CA 1
ATOM 729 C C . LEU A 1 92 ? 5.034 0.815 4.472 1.00 95.19 92 LEU A C 1
ATOM 731 O O . LEU A 1 92 ? 5.778 0.684 3.504 1.00 95.19 92 LEU A O 1
ATOM 735 N N . ILE A 1 93 ? 4.213 -0.154 4.884 1.00 95.50 93 ILE A N 1
ATOM 736 C CA . ILE A 1 93 ? 4.132 -1.459 4.214 1.00 95.50 93 ILE A CA 1
ATOM 737 C C . ILE A 1 93 ? 3.728 -1.273 2.745 1.00 95.50 93 ILE A C 1
ATOM 739 O O . ILE A 1 93 ? 4.355 -1.849 1.860 1.00 95.50 93 ILE A O 1
ATOM 743 N N . ALA A 1 94 ? 2.721 -0.436 2.473 1.00 95.19 94 ALA A N 1
ATOM 744 C CA . ALA A 1 94 ? 2.262 -0.145 1.115 1.00 95.19 94 ALA A CA 1
ATOM 745 C C . ALA A 1 94 ? 3.356 0.517 0.263 1.00 95.19 94 ALA A C 1
ATOM 747 O O . ALA A 1 94 ? 3.529 0.160 -0.901 1.00 95.19 94 ALA A O 1
ATOM 748 N N . TYR A 1 95 ? 4.111 1.454 0.840 1.00 95.06 95 TYR A N 1
ATOM 749 C CA . TYR A 1 95 ? 5.211 2.138 0.168 1.00 95.06 95 TYR A CA 1
ATOM 750 C C . TYR A 1 95 ? 6.316 1.157 -0.238 1.00 95.06 95 TYR A C 1
ATOM 752 O O . TYR A 1 95 ? 6.700 1.132 -1.405 1.00 95.06 95 TYR A O 1
ATOM 760 N N . PHE A 1 96 ? 6.769 0.298 0.682 1.00 94.88 96 PHE A N 1
ATOM 761 C CA . PHE A 1 96 ? 7.798 -0.705 0.383 1.00 94.88 96 PHE A CA 1
ATOM 762 C C . PHE A 1 96 ? 7.327 -1.750 -0.633 1.00 94.88 96 PHE A C 1
ATOM 764 O O . PHE A 1 96 ? 8.067 -2.110 -1.548 1.00 94.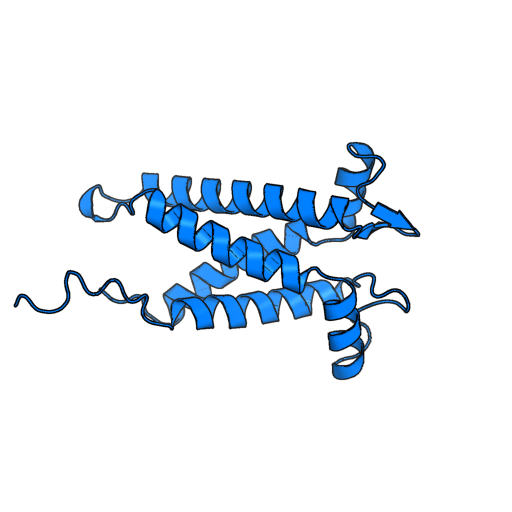88 96 PHE A O 1
ATOM 771 N N . LEU A 1 97 ? 6.079 -2.214 -0.520 1.00 94.44 97 LEU A N 1
ATOM 772 C CA . LEU A 1 97 ? 5.515 -3.143 -1.499 1.00 94.44 97 LEU A CA 1
ATOM 773 C C . LEU A 1 97 ? 5.279 -2.499 -2.867 1.00 94.44 97 LEU A C 1
ATOM 775 O O . LEU A 1 97 ? 5.244 -3.216 -3.858 1.00 94.44 97 LEU A O 1
ATOM 779 N N . SER A 1 98 ? 5.134 -1.177 -2.949 1.00 92.31 98 SER A N 1
ATOM 780 C CA . S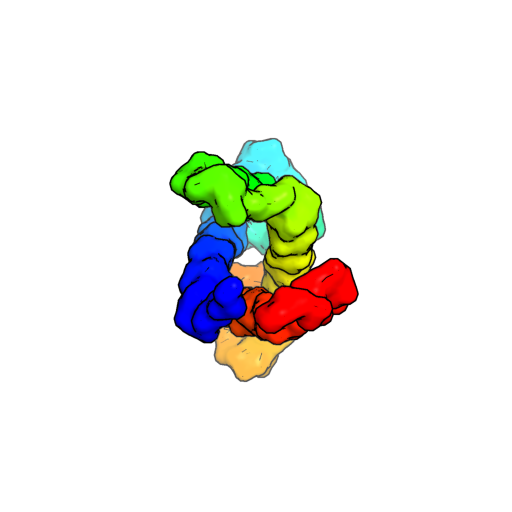ER A 1 98 ? 4.999 -0.470 -4.230 1.00 92.31 98 SER A CA 1
ATOM 781 C C . SER A 1 98 ? 6.339 -0.179 -4.904 1.00 92.31 98 SER A C 1
ATOM 783 O O . SER A 1 98 ? 6.363 0.495 -5.933 1.00 92.31 98 SER A O 1
ATOM 785 N N . ASP A 1 99 ? 7.456 -0.625 -4.329 1.00 92.12 99 ASP A N 1
ATOM 786 C CA . ASP A 1 99 ? 8.770 -0.386 -4.901 1.00 92.12 99 ASP A CA 1
ATOM 787 C C . ASP A 1 99 ? 9.060 -1.292 -6.110 1.00 92.12 99 ASP A C 1
ATOM 789 O O . ASP A 1 99 ? 8.739 -2.483 -6.111 1.00 92.12 99 ASP A O 1
ATOM 793 N N . ASN A 1 100 ? 9.690 -0.720 -7.140 1.00 90.12 100 ASN A N 1
ATOM 794 C CA . ASN A 1 100 ? 10.005 -1.415 -8.389 1.00 90.12 100 ASN A CA 1
ATOM 795 C C . ASN A 1 100 ? 10.955 -2.596 -8.145 1.00 90.12 100 ASN A C 1
ATOM 797 O O . ASN A 1 100 ? 10.838 -3.621 -8.813 1.00 90.12 100 ASN A O 1
ATOM 801 N N . ASP A 1 101 ? 11.866 -2.499 -7.174 1.00 92.31 101 ASP A N 1
ATOM 802 C CA . ASP A 1 101 ? 12.778 -3.597 -6.859 1.00 92.31 101 ASP A CA 1
ATOM 803 C C . ASP A 1 101 ? 12.048 -4.741 -6.142 1.00 92.31 101 ASP A C 1
ATOM 805 O O . ASP A 1 101 ? 12.314 -5.911 -6.424 1.00 92.31 101 ASP A O 1
ATOM 809 N N . THR A 1 102 ? 11.037 -4.436 -5.320 1.00 93.00 102 THR A N 1
ATOM 810 C CA . THR A 1 102 ? 10.127 -5.454 -4.768 1.00 93.00 102 THR A CA 1
ATOM 811 C C . THR A 1 102 ? 9.358 -6.165 -5.884 1.00 93.00 102 THR A C 1
ATOM 813 O O . THR A 1 102 ? 9.207 -7.386 -5.845 1.00 93.00 102 THR A O 1
ATOM 816 N N . TYR A 1 103 ? 8.903 -5.437 -6.907 1.00 92.38 103 TYR A N 1
ATOM 817 C CA . TYR A 1 103 ? 8.242 -6.039 -8.069 1.00 92.38 103 TYR A CA 1
ATOM 818 C C . TYR A 1 103 ? 9.186 -6.898 -8.918 1.00 92.38 103 TYR A C 1
ATOM 820 O O . TYR A 1 103 ? 8.774 -7.950 -9.407 1.00 92.38 103 TYR A O 1
ATOM 828 N N . LYS A 1 104 ? 10.458 -6.512 -9.071 1.00 93.00 104 LYS A N 1
ATOM 829 C CA . LYS A 1 104 ? 11.467 -7.367 -9.722 1.00 93.00 104 LYS A CA 1
ATOM 830 C C . LYS A 1 104 ? 11.694 -8.645 -8.930 1.00 93.00 104 LYS A C 1
ATOM 832 O O . LYS A 1 104 ? 11.751 -9.724 -9.513 1.00 93.00 104 LYS A O 1
ATOM 837 N N . LEU A 1 105 ? 11.790 -8.533 -7.605 1.00 93.38 105 LEU A N 1
ATOM 838 C CA . LEU A 1 105 ? 11.978 -9.684 -6.730 1.00 93.38 105 LEU A CA 1
ATOM 839 C C . LEU A 1 105 ? 10.817 -10.674 -6.866 1.00 93.38 105 LEU A C 1
ATOM 841 O O . LEU A 1 105 ? 11.047 -11.869 -7.045 1.00 93.38 105 LEU A O 1
ATOM 845 N N . THR A 1 106 ? 9.570 -10.196 -6.838 1.00 92.75 106 THR A N 1
ATOM 846 C CA . THR A 1 106 ? 8.415 -11.081 -7.042 1.00 92.75 106 THR A CA 1
ATOM 847 C C . THR A 1 106 ? 8.356 -11.644 -8.457 1.00 92.75 106 THR A C 1
ATOM 849 O O . THR A 1 106 ? 7.887 -12.768 -8.629 1.00 92.75 106 THR A O 1
ATOM 852 N N . ASN A 1 107 ? 8.886 -10.934 -9.456 1.00 93.69 107 ASN A N 1
ATOM 853 C CA . ASN A 1 107 ? 8.932 -11.415 -10.835 1.00 93.69 107 ASN A CA 1
ATOM 854 C C . ASN A 1 107 ? 9.880 -12.603 -10.989 1.00 93.69 107 ASN A C 1
ATOM 856 O O . ASN A 1 107 ? 9.555 -13.553 -11.691 1.00 93.69 107 ASN A O 1
ATOM 860 N N . VAL A 1 108 ? 11.008 -12.593 -10.274 1.00 92.75 108 VAL A N 1
ATOM 861 C CA . VAL A 1 108 ? 11.934 -13.736 -10.221 1.00 92.75 108 VAL A CA 1
ATOM 862 C C . VAL A 1 108 ? 11.269 -14.968 -9.597 1.00 92.75 108 VAL A C 1
ATOM 864 O O . VAL A 1 108 ? 11.557 -16.090 -10.004 1.00 92.75 108 VAL A O 1
ATOM 867 N N . LEU A 1 109 ? 10.370 -14.775 -8.627 1.00 92.00 109 LEU A N 1
ATOM 868 C CA . LEU A 1 109 ? 9.723 -15.873 -7.901 1.00 92.00 109 LEU A CA 1
ATOM 869 C C . LEU A 1 109 ? 8.467 -16.423 -8.594 1.00 92.00 109 LEU A C 1
ATOM 871 O O . LEU A 1 109 ? 8.220 -17.624 -8.538 1.00 92.00 109 LEU A O 1
ATOM 875 N N . ILE A 1 110 ? 7.644 -15.553 -9.189 1.00 92.69 110 ILE A N 1
ATOM 876 C CA . ILE A 1 110 ? 6.286 -15.890 -9.661 1.00 92.69 110 ILE A CA 1
ATOM 877 C C . ILE A 1 110 ? 6.122 -15.674 -11.177 1.00 92.69 110 ILE A C 1
ATOM 879 O O . ILE A 1 110 ? 5.220 -16.251 -11.789 1.00 92.69 110 ILE A O 1
ATOM 883 N N . GLY A 1 111 ? 6.982 -14.862 -11.794 1.00 90.88 111 GLY A N 1
ATOM 884 C CA . GLY A 1 111 ? 6.888 -14.483 -13.203 1.00 90.88 111 GLY A CA 1
ATOM 885 C C . GLY A 1 111 ? 5.726 -13.533 -13.518 1.00 90.88 111 GLY A C 1
ATOM 886 O O . GLY A 1 111 ? 4.677 -13.528 -12.864 1.00 90.88 111 GLY A O 1
ATOM 887 N N . ASP A 1 112 ? 5.904 -12.736 -14.567 1.00 90.56 112 ASP A N 1
ATOM 888 C CA . ASP A 1 112 ? 4.955 -11.756 -15.111 1.00 90.56 112 ASP A CA 1
ATOM 889 C C . ASP A 1 112 ? 4.403 -10.725 -14.104 1.00 90.56 112 ASP A C 1
ATOM 891 O O . ASP A 1 112 ? 3.303 -10.196 -14.293 1.00 90.56 112 ASP A O 1
ATOM 895 N N . THR A 1 113 ? 5.112 -10.433 -13.011 1.00 90.56 113 THR A N 1
ATOM 896 C CA . THR A 1 113 ? 4.685 -9.424 -12.018 1.00 90.56 113 THR A CA 1
ATOM 897 C C . THR A 1 113 ? 5.221 -8.030 -12.334 1.00 90.56 113 THR A C 1
ATOM 899 O O . THR A 1 113 ? 4.647 -7.033 -11.890 1.00 90.56 113 THR A O 1
ATOM 902 N N . SER A 1 114 ? 6.283 -7.946 -13.134 1.00 91.00 114 SER A N 1
ATOM 903 C CA . SER A 1 114 ? 6.822 -6.693 -13.657 1.00 91.00 114 SER A CA 1
ATOM 904 C C . SER A 1 114 ? 7.471 -6.849 -15.026 1.00 91.00 114 SER A C 1
ATOM 906 O O . SER A 1 114 ? 7.770 -7.958 -15.469 1.00 91.00 114 SER A O 1
ATOM 908 N N . ASP A 1 115 ? 7.667 -5.717 -15.701 1.00 88.12 115 ASP A N 1
ATOM 909 C CA . ASP A 1 115 ? 8.524 -5.636 -16.883 1.00 88.12 115 ASP A CA 1
ATOM 910 C C . ASP A 1 115 ? 10.024 -5.676 -16.515 1.00 88.12 115 ASP A C 1
ATOM 912 O O . ASP A 1 115 ? 10.407 -5.776 -15.347 1.00 88.12 115 ASP A O 1
ATOM 916 N N . PHE A 1 116 ? 10.903 -5.558 -17.516 1.00 83.44 116 PHE A N 1
ATOM 917 C CA . PHE A 1 116 ? 12.355 -5.583 -17.291 1.00 83.44 116 PHE A CA 1
ATOM 918 C C . PHE A 1 116 ? 12.873 -4.425 -16.412 1.00 83.44 116 PHE A C 1
ATOM 920 O O . PHE A 1 116 ? 13.945 -4.537 -15.817 1.00 83.44 116 PHE A O 1
ATOM 927 N N . ASN A 1 117 ? 12.122 -3.325 -16.305 1.00 83.06 117 ASN A N 1
ATOM 928 C CA . ASN A 1 117 ? 12.462 -2.164 -15.483 1.00 83.06 117 ASN A CA 1
ATOM 929 C C . ASN A 1 117 ? 11.917 -2.270 -14.051 1.00 83.06 117 ASN A C 1
ATOM 931 O O . ASN A 1 117 ? 12.254 -1.434 -13.208 1.00 83.06 117 ASN A O 1
ATOM 935 N N . GLY A 1 118 ? 11.119 -3.297 -13.745 1.00 84.94 118 GLY A N 1
ATOM 936 C CA . GLY A 1 118 ? 10.419 -3.439 -12.469 1.00 84.94 118 GLY A CA 1
ATOM 937 C C . GLY A 1 118 ? 9.096 -2.682 -12.406 1.00 84.94 118 GLY A C 1
ATOM 938 O O . GLY A 1 118 ? 8.548 -2.516 -11.319 1.00 84.94 118 GLY A O 1
ATOM 939 N N . CYS A 1 119 ? 8.579 -2.208 -13.540 1.00 88.62 119 CYS A N 1
ATOM 940 C CA . CYS A 1 119 ? 7.289 -1.540 -13.587 1.00 88.62 119 CYS A CA 1
ATOM 941 C C . CYS A 1 119 ? 6.173 -2.573 -13.389 1.00 88.62 119 CYS A C 1
ATOM 943 O O . CYS A 1 119 ? 6.190 -3.629 -14.030 1.00 88.62 119 CYS A O 1
ATOM 945 N N . PRO A 1 120 ? 5.207 -2.301 -12.499 1.00 90.25 120 PRO A N 1
ATOM 946 C CA . PRO A 1 120 ? 4.225 -3.291 -12.090 1.00 90.25 120 PRO A CA 1
ATOM 947 C C . PRO A 1 120 ? 3.249 -3.635 -13.216 1.00 90.25 120 PRO A C 1
ATOM 949 O O . PRO A 1 120 ? 2.664 -2.754 -13.849 1.00 90.25 120 PRO A O 1
ATOM 952 N N . THR A 1 121 ? 3.006 -4.930 -13.419 1.00 91.88 121 THR A N 1
ATOM 953 C CA . THR A 1 121 ? 1.869 -5.408 -14.218 1.00 91.88 121 THR A CA 1
ATOM 954 C C . THR A 1 121 ? 0.617 -5.493 -13.347 1.00 91.88 121 THR A C 1
ATOM 956 O O . THR A 1 121 ? 0.697 -5.528 -12.118 1.00 91.88 121 THR A O 1
ATOM 959 N N . LEU A 1 122 ? -0.567 -5.613 -13.957 1.00 90.81 122 LEU A N 1
ATOM 960 C CA . LEU A 1 122 ? -1.804 -5.856 -13.204 1.00 90.81 122 LEU A CA 1
ATOM 961 C C . LEU A 1 122 ? -1.701 -7.108 -12.311 1.00 90.81 122 LEU A C 1
ATOM 963 O O . LEU A 1 122 ? -2.126 -7.082 -11.157 1.00 90.81 122 LEU A O 1
ATOM 967 N N . LYS A 1 123 ? -1.086 -8.184 -12.824 1.00 92.25 123 LYS A N 1
ATOM 968 C CA . LYS A 1 123 ? -0.814 -9.413 -12.063 1.00 92.25 123 LYS A CA 1
ATOM 969 C C . LYS A 1 123 ? 0.085 -9.120 -10.860 1.00 92.25 123 LYS A C 1
ATOM 971 O O . LYS A 1 123 ? -0.209 -9.578 -9.758 1.00 92.25 123 LYS A O 1
ATOM 976 N N . GLY A 1 124 ? 1.134 -8.320 -11.054 1.00 93.00 124 GLY A N 1
ATOM 977 C CA . GLY A 1 124 ? 2.016 -7.886 -9.977 1.00 93.00 124 GLY A CA 1
ATOM 978 C C . GLY A 1 124 ? 1.272 -7.135 -8.882 1.00 93.00 124 GLY A C 1
ATOM 979 O O . GLY A 1 124 ? 1.390 -7.504 -7.715 1.00 93.00 124 GLY A O 1
ATOM 980 N N . VAL A 1 125 ? 0.473 -6.124 -9.239 1.00 93.44 125 VAL A N 1
ATOM 981 C CA . VAL A 1 125 ? -0.280 -5.330 -8.250 1.00 93.44 125 VAL A CA 1
ATOM 982 C C . VAL A 1 125 ? -1.238 -6.219 -7.450 1.00 93.44 125 VAL A C 1
ATOM 984 O O . VAL A 1 125 ? -1.339 -6.074 -6.230 1.00 93.44 125 VAL A O 1
ATOM 987 N N . LEU A 1 126 ? -1.904 -7.186 -8.092 1.00 94.25 126 LEU A N 1
ATOM 988 C CA . LEU A 1 126 ? -2.775 -8.145 -7.401 1.00 94.25 126 LEU A CA 1
ATOM 989 C C . LEU A 1 126 ? -1.999 -9.026 -6.412 1.00 94.25 126 LEU A C 1
ATOM 991 O O . LEU A 1 126 ? -2.428 -9.182 -5.267 1.00 94.25 126 LEU A O 1
ATOM 995 N N . ILE A 1 127 ? -0.841 -9.554 -6.818 1.00 95.00 127 ILE A N 1
ATOM 996 C CA . ILE A 1 127 ? 0.023 -10.359 -5.943 1.00 95.00 127 ILE A CA 1
ATOM 997 C C . ILE A 1 127 ? 0.506 -9.524 -4.756 1.00 95.00 127 ILE A C 1
ATOM 999 O O . ILE A 1 127 ? 0.387 -9.954 -3.611 1.00 95.00 127 ILE A O 1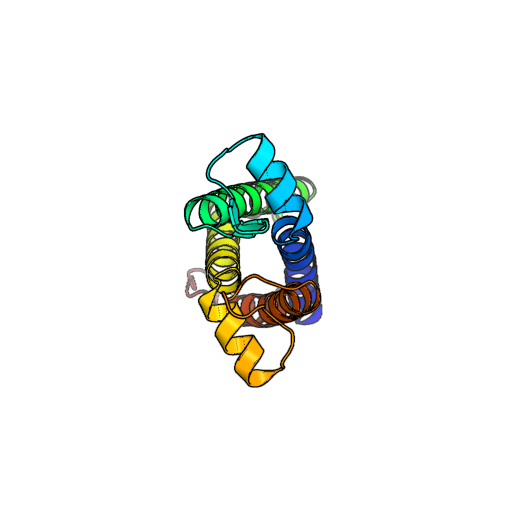
ATOM 1003 N N . HIS A 1 128 ? 0.994 -8.310 -5.000 1.00 94.69 128 HIS A N 1
ATOM 1004 C CA . HIS A 1 128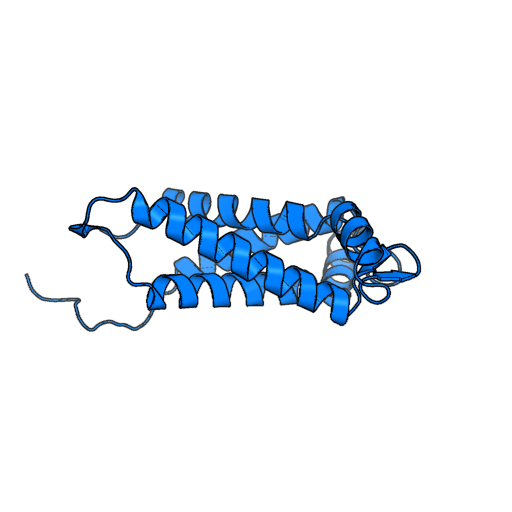 ? 1.463 -7.421 -3.940 1.00 94.69 128 HIS A CA 1
ATOM 1005 C C . HIS A 1 128 ? 0.324 -6.992 -3.008 1.00 94.69 128 HIS A C 1
ATOM 1007 O O . HIS A 1 128 ? 0.544 -6.847 -1.809 1.00 94.69 128 HIS A O 1
ATOM 1013 N N . SER A 1 129 ? -0.906 -6.872 -3.513 1.00 95.12 129 SER A N 1
ATOM 1014 C CA . SER A 1 129 ? -2.092 -6.629 -2.682 1.00 95.12 129 SER A CA 1
ATOM 1015 C C . SER A 1 129 ? -2.409 -7.821 -1.774 1.00 95.12 129 SER A C 1
ATOM 1017 O O . SER A 1 129 ? -2.729 -7.634 -0.602 1.00 95.12 129 SER A O 1
ATOM 1019 N N . ALA A 1 130 ? -2.268 -9.053 -2.270 1.00 94.88 130 ALA A N 1
ATOM 1020 C CA . ALA A 1 130 ? -2.416 -10.254 -1.446 1.00 94.88 130 ALA A CA 1
ATOM 1021 C C . ALA A 1 130 ? -1.317 -10.345 -0.370 1.00 94.88 130 ALA A C 1
ATOM 1023 O O . ALA A 1 130 ? -1.607 -10.608 0.799 1.00 94.88 130 ALA A O 1
ATOM 1024 N N . VAL A 1 131 ? -0.067 -10.045 -0.738 1.00 95.56 131 VAL A N 1
ATOM 1025 C CA . VAL A 1 131 ? 1.065 -9.961 0.201 1.00 95.56 131 VAL A CA 1
ATOM 1026 C C . VAL A 1 131 ? 0.821 -8.875 1.252 1.00 95.56 131 VAL A C 1
ATOM 1028 O O . VAL A 1 131 ? 1.046 -9.110 2.438 1.00 95.56 131 VAL A O 1
ATOM 1031 N N . TYR A 1 132 ? 0.283 -7.720 0.856 1.00 95.94 132 TYR A N 1
ATOM 1032 C CA . TYR A 1 132 ? -0.093 -6.646 1.772 1.00 95.94 132 TYR A CA 1
ATOM 1033 C C . TYR A 1 132 ? -1.099 -7.124 2.828 1.00 95.94 132 TYR A C 1
ATOM 1035 O O . TYR A 1 132 ? -0.902 -6.870 4.017 1.00 95.94 132 TYR A O 1
ATOM 1043 N N . VAL A 1 133 ? -2.143 -7.865 2.427 1.00 94.31 133 VAL A N 1
ATOM 1044 C CA . VAL A 1 133 ? -3.115 -8.456 3.369 1.00 94.31 133 VAL A CA 1
ATOM 1045 C C . VAL A 1 133 ? -2.419 -9.376 4.369 1.00 94.31 133 VAL A C 1
ATOM 1047 O O . VAL A 1 133 ? -2.697 -9.284 5.568 1.00 94.31 133 VAL A O 1
ATOM 1050 N N . ALA A 1 134 ? -1.516 -10.241 3.902 1.00 94.00 134 ALA A N 1
ATOM 1051 C CA . ALA A 1 134 ? -0.790 -11.176 4.757 1.00 94.00 134 ALA A CA 1
ATOM 1052 C C . ALA A 1 134 ? 0.096 -10.443 5.778 1.00 94.00 134 ALA A C 1
ATOM 1054 O O . ALA A 1 134 ? -0.017 -10.695 6.979 1.00 94.00 134 ALA A O 1
ATOM 1055 N N . ILE A 1 135 ? 0.910 -9.482 5.323 1.00 94.56 135 ILE A N 1
ATOM 1056 C CA . ILE A 1 135 ? 1.810 -8.705 6.187 1.00 94.56 135 ILE A CA 1
ATOM 1057 C C . ILE A 1 135 ? 1.008 -7.880 7.192 1.00 94.56 135 ILE A C 1
ATOM 1059 O O . ILE A 1 135 ? 1.284 -7.939 8.387 1.00 94.56 135 ILE A O 1
ATOM 1063 N N . LEU A 1 136 ? -0.009 -7.141 6.742 1.00 92.06 136 LEU A N 1
ATOM 1064 C CA . LEU A 1 136 ? -0.800 -6.285 7.624 1.00 92.06 136 LEU A CA 1
ATOM 1065 C C . LEU A 1 136 ? -1.551 -7.105 8.683 1.00 92.06 136 LEU A C 1
ATOM 1067 O O . LEU A 1 136 ? -1.586 -6.722 9.852 1.00 92.06 136 LEU A O 1
ATOM 1071 N N . THR A 1 137 ? -2.092 -8.265 8.303 1.00 90.19 137 THR A N 1
ATOM 1072 C CA . THR A 1 137 ? -2.733 -9.189 9.251 1.00 90.19 137 THR A CA 1
ATOM 1073 C C . THR A 1 137 ? -1.722 -9.742 10.256 1.00 90.19 137 THR A C 1
ATOM 1075 O O . THR A 1 137 ? -2.030 -9.806 11.447 1.00 90.19 137 THR A O 1
ATOM 1078 N N . GLY A 1 138 ? -0.508 -10.077 9.805 1.00 89.50 138 GLY A N 1
ATOM 1079 C CA . GLY A 1 138 ? 0.599 -10.488 10.669 1.00 89.50 138 GLY A CA 1
ATOM 1080 C C . GLY A 1 138 ? 0.996 -9.399 11.667 1.00 89.50 138 GLY A C 1
ATOM 1081 O O . GLY A 1 138 ? 1.070 -9.657 12.865 1.00 89.50 138 GLY A O 1
ATOM 1082 N N . VAL A 1 139 ? 1.137 -8.150 11.213 1.00 87.56 139 VAL A N 1
ATOM 1083 C CA . VAL A 1 139 ? 1.424 -6.990 12.077 1.00 87.56 139 VAL A CA 1
ATOM 1084 C C . VAL A 1 139 ? 0.311 -6.763 13.105 1.00 87.56 139 VAL A C 1
ATOM 1086 O O . VAL A 1 139 ? 0.595 -6.421 14.247 1.00 87.56 139 VAL A O 1
ATOM 1089 N N . MET A 1 140 ? -0.955 -7.010 12.754 1.00 84.44 140 MET A N 1
ATOM 1090 C CA . MET A 1 140 ? -2.075 -6.977 13.709 1.00 84.44 140 MET A CA 1
ATOM 1091 C C . MET A 1 140 ? -2.110 -8.180 14.667 1.00 84.44 140 MET A C 1
ATOM 1093 O O . MET A 1 140 ? -2.906 -8.189 15.615 1.00 84.44 140 MET A O 1
ATOM 1097 N N . HIS A 1 141 ? -1.337 -9.233 14.401 1.00 81.12 141 HIS A N 1
ATOM 1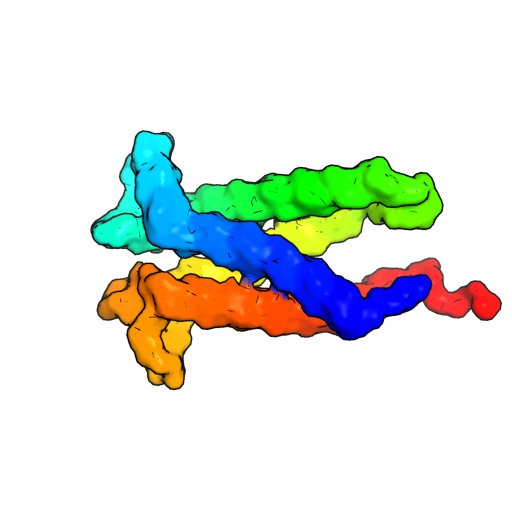098 C CA . HIS A 1 141 ? -1.209 -10.390 15.282 1.00 81.12 141 HIS A CA 1
ATOM 1099 C C . HIS A 1 141 ? -0.147 -10.177 16.358 1.00 81.12 141 HIS A C 1
ATOM 1101 O O . HIS A 1 141 ? -0.324 -10.678 17.466 1.00 81.12 141 HIS A O 1
ATOM 1107 N N . PHE A 1 142 ? 0.890 -9.386 16.072 1.00 74.38 142 PHE A N 1
ATOM 1108 C CA . PHE A 1 142 ? 1.841 -8.985 17.098 1.00 74.38 142 PHE A CA 1
ATOM 1109 C C . PHE A 1 142 ? 1.122 -8.176 18.189 1.00 74.38 142 PHE A C 1
ATOM 1111 O O . PHE A 1 142 ? 0.458 -7.178 17.878 1.00 74.38 142 PHE A O 1
ATOM 1118 N N . PRO A 1 143 ? 1.208 -8.595 19.464 1.00 59.72 143 PRO A N 1
ATOM 1119 C CA . PRO A 1 143 ? 0.700 -7.790 20.559 1.00 59.72 143 PRO A CA 1
ATOM 1120 C C . PRO A 1 143 ? 1.492 -6.484 20.562 1.00 59.72 143 PRO A C 1
ATOM 1122 O O . PRO A 1 143 ? 2.715 -6.487 20.673 1.00 59.72 143 PRO A O 1
ATOM 1125 N N . SER A 1 144 ? 0.815 -5.348 20.387 1.00 55.53 144 SER A N 1
ATOM 1126 C CA . SER A 1 144 ? 1.478 -4.078 20.649 1.00 55.53 144 SER A CA 1
ATOM 1127 C C . SER A 1 144 ? 1.745 -4.038 22.144 1.00 55.53 144 SER A C 1
ATOM 1129 O O . SER A 1 144 ? 0.780 -4.046 22.910 1.00 55.53 144 SER A O 1
ATOM 1131 N N . GLU A 1 145 ? 3.012 -4.001 22.538 1.00 46.69 145 GLU A N 1
ATOM 1132 C CA . GLU A 1 145 ? 3.452 -3.779 23.914 1.00 46.69 145 GLU A CA 1
ATOM 1133 C C . GLU A 1 145 ? 3.022 -2.384 24.382 1.00 46.69 145 GLU A C 1
ATOM 1135 O O . GLU A 1 145 ? 3.797 -1.445 24.439 1.00 46.69 145 GLU A O 1
ATOM 1140 N N . ASN A 1 146 ? 1.731 -2.245 24.651 1.00 48.38 146 ASN A N 1
ATOM 1141 C CA . ASN A 1 146 ? 1.133 -1.238 25.503 1.00 48.38 146 ASN A CA 1
ATOM 1142 C C . ASN A 1 146 ? 0.276 -2.020 26.510 1.00 48.38 146 ASN A C 1
ATOM 1144 O O . ASN A 1 146 ? -0.933 -1.817 26.618 1.00 48.38 146 ASN A O 1
ATOM 1148 N N . CYS A 1 147 ? 0.910 -2.964 27.214 1.00 46.69 147 CYS A N 1
ATOM 1149 C CA . CYS A 1 147 ? 0.400 -3.505 28.468 1.00 46.69 147 CYS A CA 1
ATOM 1150 C C . CYS A 1 147 ? 0.506 -2.413 29.540 1.00 46.69 147 CYS A C 1
ATOM 1152 O O . CYS A 1 147 ? 1.374 -2.465 30.397 1.00 46.69 147 CYS A O 1
ATOM 1154 N N . ASN A 1 148 ? -0.377 -1.417 29.475 1.00 46.25 148 ASN A N 1
ATOM 1155 C CA . ASN A 1 148 ? -0.698 -0.586 30.638 1.00 46.25 148 ASN A CA 1
ATOM 1156 C C . ASN A 1 148 ? -2.069 -0.953 31.224 1.00 46.25 148 ASN A C 1
ATOM 1158 O O . ASN A 1 148 ? -2.548 -0.258 32.108 1.00 46.25 148 ASN A O 1
ATOM 1162 N N . GLN A 1 149 ? -2.714 -2.018 30.731 1.00 46.81 149 GLN A N 1
ATOM 1163 C CA . GLN A 1 149 ? -3.974 -2.518 31.282 1.00 46.81 149 GLN A CA 1
ATOM 1164 C C . GLN A 1 149 ? -4.255 -3.953 30.794 1.00 46.81 149 GLN A C 1
ATOM 1166 O O . GLN A 1 149 ? -5.194 -4.199 30.041 1.00 46.81 149 GLN A O 1
ATOM 1171 N N . CYS A 1 150 ? -3.413 -4.905 31.178 1.00 48.03 150 CYS A N 1
ATOM 1172 C CA . CYS A 1 150 ? -3.820 -6.307 31.247 1.00 48.03 150 CYS A CA 1
ATOM 1173 C C . CYS A 1 150 ? -3.552 -6.721 32.692 1.00 48.03 150 CYS A C 1
ATOM 1175 O O . CYS A 1 150 ? -2.453 -6.471 33.176 1.00 48.03 150 CYS A O 1
ATOM 1177 N N . ASP A 1 151 ? -4.576 -7.265 33.344 1.00 46.19 151 ASP A N 1
ATOM 1178 C CA . ASP A 1 151 ? -4.663 -7.633 34.764 1.00 46.19 151 ASP A CA 1
ATOM 1179 C C . ASP A 1 151 ? -5.175 -6.518 35.697 1.00 46.19 151 ASP A C 1
ATOM 1181 O O . ASP A 1 151 ? -4.453 -6.000 36.542 1.00 46.19 151 ASP A O 1
ATOM 1185 N N . TYR A 1 152 ? -6.466 -6.188 35.574 1.00 41.34 152 TYR A N 1
ATOM 1186 C CA . TYR A 1 152 ? -7.334 -6.125 36.756 1.00 41.34 152 TYR A CA 1
ATOM 1187 C C . TYR A 1 152 ? -8.677 -6.793 36.431 1.00 41.34 152 TYR A C 1
ATOM 1189 O O . TYR A 1 152 ? -9.395 -6.328 35.545 1.00 41.34 152 TYR A O 1
ATOM 1197 N N . GLU A 1 153 ? -8.920 -7.859 37.202 1.00 33.84 153 GLU A N 1
ATOM 1198 C CA . GLU A 1 153 ? -10.092 -8.749 37.339 1.00 33.84 153 GLU A CA 1
ATOM 1199 C C . GLU A 1 153 ? -10.359 -9.790 36.240 1.00 33.84 153 GLU A C 1
ATOM 1201 O O . GLU A 1 153 ? -10.859 -9.455 35.143 1.00 33.84 153 GLU A O 1
#

Secondary structure (DSSP, 8-state):
-PPPHHHHHHHHHHHHHHHHHHHSHHHHHHHHHH-TTSB-GGGPBPHHHHHHHHHHHHHHHHHHHHHHHHTS-GGGPPPHHHHHHHHHHHHHHHHHHT-HHHHHHHHHHHSSSB-TT-PBPHHHHHHHHHHHHHHHHHHTTSPPS--SSS---

Sequence (153 aa):
MSKTLADKIMISLRVALIFLVVSLPFTYGITNKYMDSATGFNNCPTIIGKLAHAVIFFILNLVIMKYYNNQKVEQEKKPLGLMLKYAYYGTLIAYFLSDNDTYKLTNVLIGDTSDFNGCPTLKGVLIHSAVYVAILTGVMHFPSENCNQCDYE